Protein AF-A0A174W9A7-F1 (afdb_monomer_lite)

Secondary structure (DSSP, 8-state):
------SSHHHHHHHHHHSPTT--S-EEEESS-SSS-HHHHHHHHHTSS-HHHHHS-EEEEPTHHHHHHHH---

Foldseek 3Di:
DDDDDDQFLVRVLVVLVPDDAPPDQAAEAEQDGPPHGRVRSLVSLCPDPGPCSVVRYYHYDYCVVVCCVVVVDD

Structure (mmCIF, N/CA/C/O backbone):
data_AF-A0A174W9A7-F1
#
_entry.id   AF-A0A174W9A7-F1
#
loop_
_atom_site.group_PDB
_atom_site.id
_atom_site.type_symbol
_atom_site.label_atom_id
_atom_site.label_alt_id
_atom_site.label_comp_id
_atom_site.label_asym_id
_atom_site.label_entity_id
_atom_site.label_seq_id
_atom_site.pdbx_PDB_ins_code
_atom_site.Cartn_x
_atom_site.Cartn_y
_atom_site.Cartn_z
_atom_site.occupancy
_atom_site.B_iso_or_equiv
_atom_site.auth_seq_id
_atom_site.auth_comp_id
_atom_site.auth_asym_id
_atom_site.auth_atom_id
_atom_site.pdbx_PDB_model_num
ATOM 1 N N . MET A 1 1 ? -14.464 -9.620 -9.988 1.00 68.44 1 MET A N 1
ATOM 2 C CA . MET A 1 1 ? -13.191 -9.067 -9.486 1.00 68.44 1 MET A CA 1
ATOM 3 C C . MET A 1 1 ? -12.989 -7.710 -10.135 1.00 68.44 1 MET A C 1
ATOM 5 O O . MET A 1 1 ? -12.920 -7.653 -11.357 1.00 68.44 1 MET A O 1
ATOM 9 N N . ILE A 1 2 ? -12.993 -6.639 -9.344 1.00 89.81 2 ILE A N 1
ATOM 10 C CA . ILE A 1 2 ? -12.705 -5.279 -9.820 1.00 89.81 2 ILE A CA 1
ATOM 11 C C . ILE A 1 2 ? -11.207 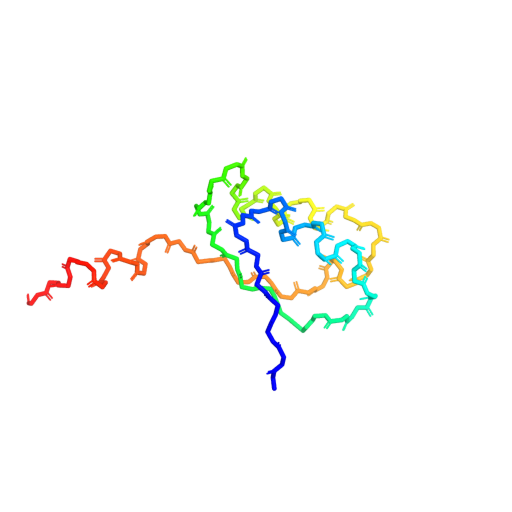-5.044 -9.615 1.00 89.81 2 ILE A C 1
ATOM 13 O O . ILE A 1 2 ? -10.658 -5.469 -8.604 1.00 89.81 2 ILE A O 1
ATOM 17 N N . VAL A 1 3 ? -10.536 -4.432 -10.591 1.00 93.00 3 VAL A N 1
ATOM 18 C CA . VAL A 1 3 ? -9.092 -4.177 -10.533 1.00 93.00 3 VAL A CA 1
ATOM 19 C C . VAL A 1 3 ? -8.841 -2.693 -10.732 1.00 93.00 3 VAL A C 1
ATOM 21 O O . VAL A 1 3 ? -9.160 -2.145 -11.787 1.00 93.00 3 VAL A O 1
ATOM 24 N N . THR A 1 4 ? -8.205 -2.073 -9.742 1.00 96.31 4 THR A N 1
ATOM 25 C CA . THR A 1 4 ? -7.689 -0.705 -9.833 1.00 96.31 4 THR A CA 1
ATOM 26 C C . THR A 1 4 ? -6.197 -0.758 -10.136 1.00 96.31 4 THR A C 1
ATOM 28 O O . THR A 1 4 ? -5.461 -1.534 -9.527 1.00 96.31 4 THR A O 1
ATOM 31 N N . LYS A 1 5 ? -5.743 0.035 -11.110 1.00 94.94 5 LYS A N 1
ATOM 32 C CA . LYS A 1 5 ? -4.337 0.079 -11.534 1.00 94.94 5 LYS A CA 1
ATOM 33 C C . LYS A 1 5 ? -3.646 1.303 -10.941 1.00 94.94 5 LYS A C 1
ATOM 35 O O . LYS A 1 5 ? -4.259 2.358 -10.854 1.00 94.94 5 LYS A O 1
ATOM 40 N N . ALA A 1 6 ? -2.369 1.146 -10.612 1.00 93.62 6 ALA A N 1
ATOM 41 C CA . ALA A 1 6 ? -1.461 2.227 -10.252 1.00 93.62 6 ALA A CA 1
ATOM 42 C C . ALA A 1 6 ? -0.160 2.066 -11.049 1.00 93.62 6 ALA A C 1
ATOM 44 O O . ALA A 1 6 ? 0.319 0.945 -11.236 1.00 93.62 6 ALA A O 1
ATOM 45 N N . TRP A 1 7 ? 0.427 3.167 -11.513 1.00 91.38 7 TRP A N 1
ATOM 46 C CA . TRP A 1 7 ? 1.621 3.163 -12.366 1.00 91.38 7 TRP A CA 1
ATOM 47 C C . TRP A 1 7 ? 2.928 3.346 -11.592 1.00 91.38 7 TRP A C 1
ATOM 49 O O . TRP A 1 7 ? 4.013 3.277 -12.168 1.00 91.38 7 TRP A O 1
ATOM 59 N N . ASN A 1 8 ? 2.847 3.621 -10.291 1.00 92.88 8 ASN A N 1
ATOM 60 C CA . ASN A 1 8 ? 3.986 3.716 -9.383 1.00 92.88 8 ASN A CA 1
ATOM 61 C C . ASN A 1 8 ? 3.531 3.586 -7.919 1.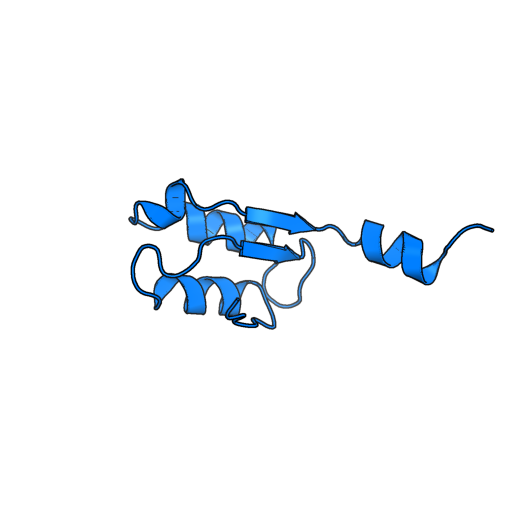00 92.88 8 ASN A C 1
ATOM 63 O O . ASN A 1 8 ? 2.339 3.655 -7.618 1.00 92.88 8 ASN A O 1
ATOM 67 N N . GLY A 1 9 ? 4.486 3.457 -6.992 1.00 93.69 9 GLY A N 1
ATOM 68 C CA . GLY A 1 9 ? 4.182 3.293 -5.570 1.00 93.69 9 GLY A CA 1
ATOM 69 C C . GLY A 1 9 ? 3.469 4.488 -4.935 1.00 93.69 9 GLY A C 1
ATOM 70 O O . GLY A 1 9 ? 2.697 4.294 -4.004 1.00 93.69 9 GLY A O 1
ATOM 71 N N . ARG A 1 10 ? 3.675 5.710 -5.447 1.00 96.06 10 ARG A N 1
ATOM 72 C CA . ARG A 1 10 ? 3.013 6.915 -4.926 1.00 96.06 10 ARG A CA 1
ATOM 73 C C . ARG A 1 10 ? 1.524 6.882 -5.225 1.00 96.06 10 ARG A C 1
ATOM 75 O O . ARG A 1 10 ? 0.720 7.049 -4.322 1.00 96.06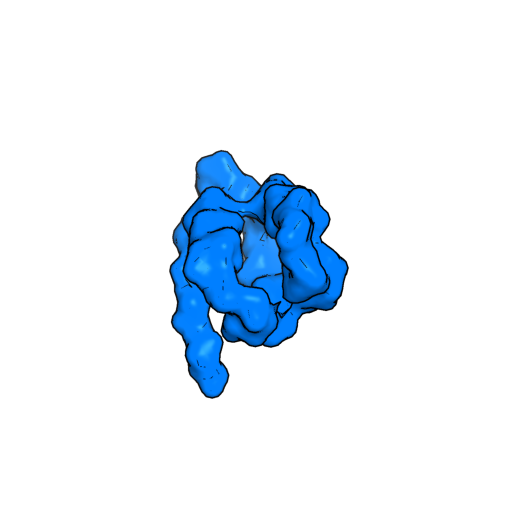 10 ARG A O 1
ATOM 82 N N . GLU A 1 11 ? 1.187 6.616 -6.480 1.00 96.69 11 GLU A N 1
ATOM 83 C CA . GLU A 1 11 ? -0.199 6.493 -6.927 1.00 96.69 11 GLU A CA 1
ATOM 84 C C . GLU A 1 11 ? -0.910 5.347 -6.199 1.00 96.69 11 GLU A C 1
ATOM 86 O O . GLU A 1 11 ? -2.050 5.501 -5.785 1.00 96.69 11 GLU A O 1
ATOM 91 N N . ALA A 1 12 ? -0.220 4.227 -5.952 1.00 95.88 12 ALA A N 1
ATOM 92 C CA . ALA A 1 12 ? -0.784 3.125 -5.175 1.00 95.88 12 ALA A CA 1
ATOM 93 C C . ALA A 1 12 ? -1.123 3.537 -3.729 1.00 95.88 12 ALA A C 1
ATOM 95 O O . ALA A 1 12 ? -2.170 3.154 -3.212 1.00 95.88 12 ALA A O 1
ATOM 96 N N . VAL A 1 13 ? -0.258 4.332 -3.087 1.00 97.31 13 VAL A N 1
ATOM 97 C CA . VAL A 1 13 ? -0.513 4.888 -1.749 1.00 97.31 13 VAL A CA 1
ATOM 98 C C . VAL A 1 13 ? -1.698 5.854 -1.786 1.00 97.31 13 VAL A C 1
ATOM 100 O O . VAL A 1 13 ? -2.601 5.708 -0.973 1.00 97.31 13 VAL A O 1
ATOM 103 N N . GLU A 1 14 ? -1.724 6.787 -2.741 1.00 97.81 14 GLU A N 1
ATOM 104 C CA . GLU A 1 14 ? -2.790 7.791 -2.881 1.00 97.81 14 GLU A CA 1
ATOM 105 C C . GLU A 1 14 ? -4.156 7.139 -3.164 1.00 97.81 14 GLU A C 1
ATOM 107 O O . GLU A 1 14 ? -5.164 7.532 -2.582 1.00 97.81 14 GLU A O 1
ATOM 112 N N . ILE A 1 15 ? -4.206 6.111 -4.016 1.00 97.50 15 ILE A N 1
ATOM 113 C CA . ILE A 1 15 ? -5.434 5.353 -4.297 1.00 97.50 15 ILE A CA 1
ATOM 114 C C . ILE A 1 15 ? -5.933 4.639 -3.039 1.00 97.50 15 ILE A C 1
ATOM 116 O O . ILE A 1 15 ? -7.125 4.687 -2.741 1.00 97.50 15 ILE A O 1
ATOM 120 N N . PHE A 1 16 ? -5.039 3.979 -2.298 1.00 97.69 16 PHE A N 1
ATOM 121 C CA . PHE A 1 16 ? -5.414 3.270 -1.077 1.00 97.69 16 PHE A CA 1
ATOM 122 C C . PHE A 1 16 ? -5.900 4.241 0.009 1.00 97.69 16 PHE A C 1
ATOM 124 O O . PHE A 1 16 ? -6.952 4.018 0.605 1.00 97.69 16 PHE A O 1
ATOM 131 N N . GLU A 1 17 ? -5.189 5.352 0.211 1.00 97.44 17 GLU A N 1
ATOM 132 C CA . GLU A 1 17 ? -5.532 6.395 1.184 1.00 97.44 17 GLU A CA 1
ATOM 133 C C . GLU A 1 17 ? -6.927 6.981 0.949 1.00 97.44 17 GLU A C 1
ATOM 135 O O . GLU A 1 17 ? -7.696 7.132 1.897 1.00 97.44 17 GLU A O 1
ATOM 140 N N . ASN A 1 18 ? -7.266 7.254 -0.315 1.00 97.56 18 ASN A N 1
ATOM 141 C CA . ASN A 1 18 ? -8.543 7.854 -0.702 1.00 97.56 18 ASN A CA 1
ATOM 142 C C . ASN A 1 18 ? -9.692 6.839 -0.850 1.00 97.56 18 ASN A C 1
ATOM 144 O O . ASN A 1 18 ? -10.828 7.239 -1.096 1.00 97.56 18 ASN A O 1
ATOM 148 N N . SER A 1 19 ? -9.417 5.538 -0.731 1.00 96.94 19 SER A N 1
ATOM 149 C CA . SER A 1 19 ? -10.448 4.495 -0.764 1.00 96.94 19 SER A CA 1
ATOM 150 C C . SER A 1 19 ? -11.141 4.342 0.590 1.00 96.94 19 SER A C 1
ATOM 152 O O . SER A 1 19 ? -10.545 4.621 1.631 1.00 96.94 19 SER A O 1
ATOM 154 N N . GLU A 1 20 ? -12.381 3.858 0.607 1.00 96.19 20 GLU A N 1
ATOM 155 C CA . GLU A 1 20 ? -13.053 3.520 1.866 1.00 96.19 20 GLU A CA 1
ATOM 156 C C . GLU A 1 20 ? -12.333 2.364 2.596 1.00 96.19 20 GLU A C 1
ATOM 158 O O . GLU A 1 20 ? -11.718 1.509 1.949 1.00 96.19 20 GLU A O 1
ATOM 163 N N . PRO A 1 21 ? -12.366 2.306 3.941 1.00 96.12 21 PRO A N 1
ATOM 164 C CA . PRO A 1 21 ? -11.834 1.172 4.690 1.00 96.12 21 PRO A CA 1
ATOM 165 C C . PRO A 1 21 ? -12.398 -0.169 4.215 1.00 96.12 21 PRO A C 1
ATOM 167 O O . PRO A 1 21 ? -13.611 -0.349 4.149 1.00 96.12 21 PRO A O 1
ATOM 170 N N . GLY A 1 22 ? -11.514 -1.118 3.900 1.00 95.50 22 GLY A N 1
ATOM 171 C CA . GLY A 1 22 ? -11.902 -2.442 3.401 1.00 95.50 22 GLY A CA 1
ATOM 172 C C . GLY A 1 22 ? -12.291 -2.481 1.920 1.00 95.50 22 GLY A C 1
ATOM 173 O O . GLY A 1 22 ? -12.792 -3.500 1.459 1.00 95.50 22 GLY A O 1
ATOM 174 N N . TYR A 1 23 ? -12.046 -1.409 1.157 1.00 96.38 23 TYR A N 1
ATOM 175 C CA . TYR A 1 23 ? -12.327 -1.371 -0.283 1.00 96.38 23 TYR A CA 1
ATOM 176 C C . TYR A 1 23 ? -11.500 -2.381 -1.098 1.00 96.38 23 TYR A C 1
ATOM 178 O O . TYR A 1 23 ? -11.943 -2.850 -2.146 1.00 96.38 23 TYR A O 1
ATOM 186 N N . PHE A 1 24 ? -10.292 -2.712 -0.636 1.00 96.94 24 PHE A N 1
ATOM 187 C CA . PHE A 1 24 ? -9.405 -3.669 -1.292 1.00 96.94 24 PHE A CA 1
ATOM 188 C C . PHE A 1 24 ? -9.232 -4.928 -0.445 1.00 96.94 24 PHE A C 1
ATOM 190 O O . PHE A 1 24 ? -8.867 -4.849 0.725 1.00 96.94 24 PHE A O 1
ATOM 197 N N . ASP A 1 25 ? -9.388 -6.090 -1.076 1.00 96.38 25 ASP A N 1
ATOM 198 C CA . ASP A 1 25 ? -9.116 -7.383 -0.439 1.00 96.38 25 ASP A CA 1
ATOM 199 C C . ASP A 1 25 ? -7.618 -7.732 -0.436 1.00 96.38 25 ASP A C 1
ATOM 201 O O . ASP A 1 25 ? -7.137 -8.485 0.409 1.00 96.38 25 ASP A O 1
ATOM 205 N N . VAL A 1 26 ? -6.867 -7.217 -1.416 1.00 96.00 26 VAL A N 1
ATOM 206 C CA . VAL A 1 26 ? -5.446 -7.519 -1.621 1.00 96.00 26 VAL A CA 1
ATOM 207 C C . VAL A 1 26 ? -4.762 -6.413 -2.418 1.00 96.00 26 VAL A C 1
ATOM 209 O O . VAL A 1 26 ? -5.353 -5.815 -3.318 1.00 96.00 26 VAL A O 1
ATOM 212 N N . ILE A 1 27 ? -3.482 -6.182 -2.128 1.00 95.81 27 ILE A N 1
ATOM 213 C CA . ILE A 1 27 ? -2.610 -5.321 -2.929 1.00 95.81 27 ILE A CA 1
ATOM 214 C C . ILE A 1 27 ? -1.530 -6.183 -3.578 1.00 95.81 27 ILE A C 1
ATOM 216 O O . ILE A 1 27 ? -0.739 -6.829 -2.894 1.00 95.81 27 ILE A O 1
ATOM 220 N N . LEU A 1 28 ? -1.467 -6.150 -4.908 1.00 94.31 28 LEU A N 1
ATOM 221 C CA . LEU A 1 28 ? -0.352 -6.706 -5.671 1.00 94.31 28 LEU A CA 1
ATOM 222 C C . LEU A 1 28 ? 0.622 -5.572 -5.991 1.00 94.31 28 LEU A C 1
ATOM 224 O O . LEU A 1 28 ? 0.283 -4.646 -6.726 1.00 94.31 28 LEU A O 1
ATOM 228 N N . MET A 1 29 ? 1.825 -5.630 -5.427 1.00 92.69 29 MET A N 1
ATOM 229 C CA . MET A 1 29 ? 2.795 -4.539 -5.472 1.00 92.69 29 MET A CA 1
ATOM 230 C C . MET A 1 29 ? 4.084 -4.996 -6.156 1.00 92.69 29 MET A C 1
ATOM 232 O O . MET A 1 29 ? 4.663 -6.011 -5.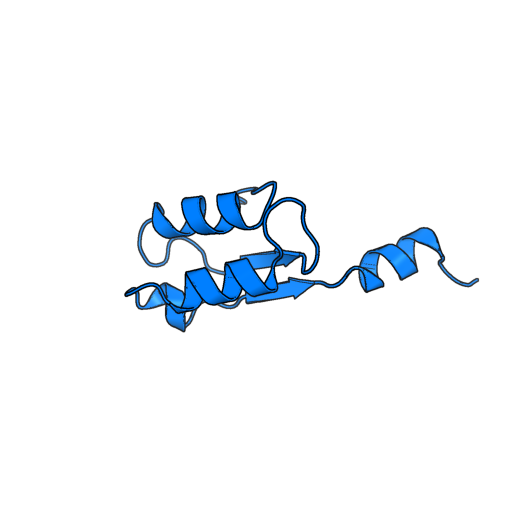787 1.00 92.69 29 MET A O 1
ATOM 236 N N . ASN A 1 30 ? 4.592 -4.241 -7.129 1.00 90.88 30 ASN A N 1
ATOM 237 C CA . ASN A 1 30 ? 5.918 -4.517 -7.688 1.00 90.88 30 ASN A CA 1
ATOM 238 C C . ASN A 1 30 ? 7.002 -3.888 -6.797 1.00 90.88 30 ASN A C 1
ATOM 240 O O . ASN A 1 30 ? 6.892 -2.722 -6.416 1.00 90.88 30 ASN A O 1
ATOM 244 N N . LEU A 1 31 ? 8.059 -4.635 -6.468 1.00 88.25 31 LEU A N 1
ATOM 245 C CA . LEU A 1 31 ? 9.174 -4.153 -5.654 1.00 88.25 31 LEU A CA 1
ATOM 246 C C . LEU A 1 31 ? 9.857 -2.942 -6.305 1.00 88.25 31 LEU A C 1
ATOM 248 O O . LEU A 1 31 ? 10.152 -1.965 -5.614 1.00 88.25 31 LEU A O 1
ATOM 252 N N . MET A 1 32 ? 10.066 -2.993 -7.624 1.00 86.50 32 MET A N 1
ATOM 253 C CA . MET A 1 32 ? 10.786 -1.974 -8.391 1.00 86.50 32 MET A CA 1
ATOM 254 C C . MET A 1 32 ? 9.815 -1.205 -9.290 1.00 86.50 32 MET A C 1
ATOM 256 O O . MET A 1 32 ? 9.240 -1.763 -10.221 1.00 86.50 32 MET A O 1
ATOM 260 N N . MET A 1 33 ? 9.644 0.090 -9.019 1.00 82.31 33 MET A N 1
ATOM 261 C CA . MET A 1 33 ? 8.800 1.005 -9.792 1.00 82.31 33 MET A CA 1
ATOM 262 C C . MET A 1 33 ? 9.461 2.388 -9.881 1.00 82.31 33 MET A C 1
ATOM 264 O O . MET A 1 33 ? 10.222 2.756 -8.981 1.00 82.31 33 MET A O 1
ATOM 268 N N . PRO A 1 34 ? 9.176 3.182 -10.929 1.00 75.75 34 PRO A N 1
ATOM 269 C CA . PRO A 1 34 ? 9.645 4.562 -11.007 1.00 75.75 34 PRO A CA 1
ATOM 270 C C . PRO A 1 34 ? 9.045 5.410 -9.874 1.00 75.75 34 PRO A C 1
ATOM 272 O O . PRO A 1 34 ? 7.938 5.148 -9.413 1.00 75.75 34 PRO A O 1
ATOM 275 N N . LYS A 1 35 ? 9.749 6.473 -9.462 1.00 85.44 35 LYS A N 1
ATOM 276 C CA . LYS A 1 35 ? 9.365 7.447 -8.412 1.00 85.44 35 LYS A CA 1
ATOM 277 C C . LYS A 1 35 ? 9.296 6.897 -6.978 1.00 85.44 35 LYS A C 1
ATOM 279 O O . LYS A 1 35 ? 9.879 7.508 -6.093 1.00 85.44 35 LYS A O 1
ATOM 284 N N . MET A 1 36 ? 8.590 5.792 -6.739 1.00 89.94 36 MET A N 1
ATOM 285 C CA . MET A 1 36 ? 8.455 5.148 -5.427 1.00 89.94 36 MET A CA 1
ATOM 286 C C . MET A 1 36 ? 8.342 3.633 -5.605 1.00 89.94 36 MET A C 1
ATOM 288 O O . MET A 1 36 ? 7.443 3.159 -6.302 1.00 89.94 36 MET A O 1
ATOM 292 N N . GLY A 1 37 ? 9.239 2.885 -4.959 1.00 90.75 37 GLY A N 1
ATOM 293 C CA . GLY A 1 37 ? 9.257 1.421 -5.010 1.00 90.75 37 GLY A CA 1
ATOM 294 C C . GLY A 1 37 ? 8.200 0.770 -4.115 1.00 90.75 37 GLY A C 1
ATOM 295 O O . GLY A 1 37 ? 7.672 1.390 -3.187 1.00 90.75 37 GLY A O 1
ATOM 296 N N . GLY A 1 38 ? 7.928 -0.513 -4.352 1.00 92.19 38 GLY A N 1
ATOM 297 C CA . GLY A 1 38 ? 6.880 -1.254 -3.648 1.00 92.19 38 GLY A CA 1
ATOM 298 C C . GLY A 1 38 ? 7.104 -1.383 -2.145 1.00 92.19 38 GLY A C 1
ATOM 299 O O . GLY A 1 38 ? 6.152 -1.314 -1.370 1.00 92.19 38 GLY A O 1
ATOM 300 N N . LEU A 1 39 ? 8.360 -1.499 -1.705 1.00 93.81 39 LEU A N 1
ATOM 301 C CA . LEU A 1 39 ? 8.684 -1.586 -0.279 1.00 93.81 39 LEU A CA 1
ATOM 302 C C . LEU A 1 39 ? 8.422 -0.259 0.452 1.00 93.81 39 LEU A C 1
ATOM 304 O O . LEU A 1 39 ? 7.942 -0.250 1.583 1.00 93.81 39 LEU A O 1
ATOM 308 N N . GLU A 1 40 ? 8.723 0.869 -0.190 1.00 95.69 40 GLU A N 1
ATOM 309 C CA . GLU A 1 40 ? 8.456 2.197 0.367 1.00 95.69 40 GLU A CA 1
ATOM 310 C C . GLU A 1 40 ? 6.951 2.496 0.396 1.00 95.69 40 GLU A C 1
ATOM 312 O O . GLU A 1 40 ? 6.442 2.961 1.416 1.00 95.69 40 GLU A O 1
ATOM 317 N N . ALA A 1 41 ? 6.229 2.150 -0.676 1.00 96.44 41 ALA A N 1
ATOM 318 C CA . ALA A 1 41 ? 4.771 2.245 -0.742 1.00 96.44 41 ALA A CA 1
ATOM 319 C C . ALA A 1 41 ? 4.097 1.403 0.353 1.00 96.44 41 ALA A C 1
ATOM 321 O O . ALA A 1 41 ? 3.278 1.911 1.116 1.00 96.44 41 ALA A O 1
ATOM 322 N N . THR A 1 42 ? 4.525 0.148 0.510 1.00 96.38 42 THR A N 1
ATOM 323 C CA . THR A 1 42 ? 4.039 -0.760 1.561 1.00 96.38 42 THR A CA 1
ATOM 324 C C . THR A 1 42 ? 4.247 -0.165 2.951 1.00 96.38 42 THR A C 1
ATOM 326 O O . THR A 1 42 ? 3.331 -0.166 3.770 1.00 96.38 42 THR A O 1
ATOM 329 N N . ARG A 1 43 ? 5.430 0.400 3.228 1.00 96.94 43 ARG A N 1
ATOM 330 C CA . ARG A 1 43 ? 5.703 1.062 4.513 1.00 96.94 43 ARG A CA 1
ATOM 331 C C . ARG A 1 43 ? 4.802 2.267 4.758 1.00 96.94 43 ARG A C 1
ATOM 333 O O . ARG A 1 43 ? 4.433 2.489 5.905 1.00 96.94 43 ARG A O 1
ATOM 340 N N . ARG A 1 44 ? 4.479 3.055 3.726 1.00 97.62 44 ARG A N 1
ATOM 341 C CA . ARG A 1 44 ? 3.537 4.177 3.858 1.00 97.62 44 ARG A CA 1
ATOM 342 C C . ARG A 1 44 ? 2.130 3.682 4.167 1.00 97.62 44 ARG A C 1
ATOM 344 O O . ARG A 1 44 ? 1.549 4.168 5.127 1.00 97.62 44 ARG A O 1
ATOM 351 N N . ILE A 1 45 ? 1.648 2.675 3.438 1.00 97.50 45 ILE A N 1
ATOM 352 C CA . ILE A 1 45 ? 0.342 2.048 3.690 1.00 97.50 45 ILE A CA 1
ATOM 353 C C . ILE A 1 45 ? 0.271 1.546 5.137 1.00 97.50 45 ILE A C 1
ATOM 355 O O . ILE A 1 45 ? -0.602 1.967 5.881 1.00 97.50 45 ILE A O 1
ATOM 359 N N . ARG A 1 46 ? 1.251 0.757 5.602 1.00 97.31 46 ARG A N 1
ATOM 360 C CA . ARG A 1 46 ? 1.264 0.228 6.982 1.00 97.31 46 ARG A CA 1
ATOM 361 C C . ARG A 1 46 ? 1.321 1.290 8.088 1.00 97.31 46 ARG A C 1
ATO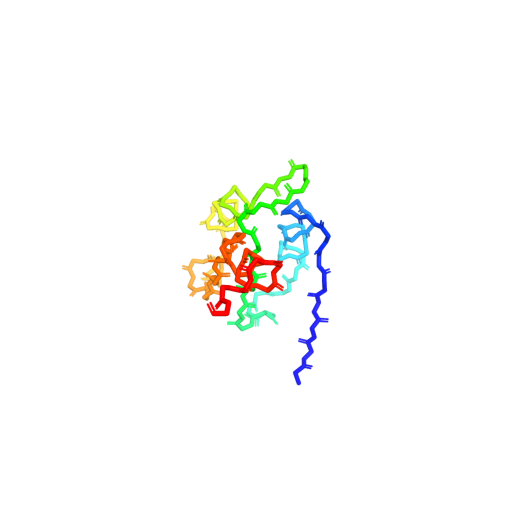M 363 O O . ARG A 1 46 ? 1.061 0.956 9.238 1.00 97.31 46 ARG A O 1
ATOM 370 N N . LYS A 1 47 ? 1.703 2.532 7.776 1.00 97.81 47 LYS A N 1
ATOM 371 C CA . LYS A 1 47 ? 1.761 3.643 8.741 1.00 97.81 47 LYS A CA 1
ATOM 372 C C . LYS A 1 47 ? 0.458 4.437 8.832 1.00 97.81 47 LYS A C 1
ATOM 374 O O . LYS A 1 47 ? 0.374 5.317 9.683 1.00 97.81 47 LYS A O 1
ATOM 379 N N . MET A 1 48 ? -0.514 4.175 7.961 1.00 97.31 48 MET A N 1
ATOM 380 C CA . MET A 1 48 ? -1.806 4.852 8.011 1.00 97.31 48 MET A CA 1
ATOM 381 C C . MET A 1 48 ? -2.573 4.441 9.265 1.00 97.31 48 MET A C 1
ATOM 383 O O . MET A 1 48 ? -2.557 3.274 9.660 1.00 97.31 48 MET A O 1
ATOM 387 N N . ASP A 1 49 ? -3.282 5.397 9.860 1.00 96.31 49 ASP A N 1
ATOM 388 C CA . ASP A 1 49 ? -4.161 5.143 11.000 1.00 96.31 49 ASP A CA 1
ATOM 389 C C . ASP A 1 49 ? -5.507 4.569 10.531 1.00 96.31 49 ASP A C 1
ATOM 391 O O . ASP A 1 49 ? -6.556 5.206 10.596 1.00 96.31 49 ASP A O 1
ATOM 395 N N . ARG A 1 50 ? -5.448 3.368 9.944 1.00 95.38 50 ARG A N 1
ATOM 396 C CA . ARG A 1 50 ? -6.597 2.601 9.453 1.00 95.38 50 ARG A CA 1
ATOM 397 C C . ARG A 1 50 ? -6.389 1.117 9.732 1.00 95.38 50 ARG A C 1
ATOM 399 O O . ARG A 1 50 ? -5.268 0.614 9.677 1.00 95.38 50 ARG A O 1
ATOM 406 N N . GLU A 1 51 ? -7.467 0.402 10.033 1.00 95.50 51 GLU A N 1
ATOM 407 C CA . GLU A 1 51 ? -7.375 -1.004 10.445 1.00 95.50 51 GLU A CA 1
ATOM 408 C C . GLU A 1 51 ? -7.095 -1.956 9.272 1.00 95.50 51 GLU A C 1
ATOM 410 O O . GLU A 1 51 ? -6.291 -2.887 9.381 1.00 95.50 51 GLU A O 1
ATOM 415 N N . ASP A 1 52 ? -7.679 -1.673 8.107 1.00 97.38 52 ASP A N 1
ATOM 416 C CA . ASP A 1 52 ? -7.394 -2.393 6.864 1.00 97.38 52 ASP A CA 1
ATOM 417 C C . ASP A 1 52 ? -5.932 -2.213 6.442 1.00 97.38 52 ASP A C 1
ATOM 419 O O . ASP A 1 52 ? -5.274 -3.166 6.041 1.00 97.38 52 ASP A O 1
ATOM 423 N N . ALA A 1 53 ? -5.360 -1.029 6.648 1.00 97.25 53 ALA A N 1
ATOM 424 C CA . ALA A 1 53 ? -3.960 -0.760 6.354 1.00 97.25 53 ALA A CA 1
ATOM 425 C C . ALA A 1 53 ? -2.990 -1.639 7.160 1.00 97.25 53 ALA A C 1
ATOM 427 O O . ALA A 1 53 ? -1.892 -1.922 6.683 1.00 97.25 53 ALA A O 1
ATOM 428 N N . LYS A 1 54 ? -3.372 -2.122 8.349 1.00 96.62 54 LYS A N 1
ATOM 429 C CA . LYS A 1 54 ? -2.544 -3.016 9.182 1.00 96.62 54 LYS A CA 1
ATOM 430 C C . LYS A 1 54 ? -2.665 -4.484 8.779 1.00 96.62 54 LYS A C 1
ATOM 432 O O . LYS A 1 54 ? -1.706 -5.236 8.935 1.00 96.62 54 LYS A O 1
ATOM 437 N N . SER A 1 55 ? -3.823 -4.876 8.253 1.00 96.12 55 SER A N 1
ATOM 438 C CA . SER A 1 55 ? -4.203 -6.277 8.041 1.00 96.12 55 SER A CA 1
ATOM 439 C C . SER A 1 55 ? -4.234 -6.705 6.572 1.00 96.12 55 SER A C 1
ATOM 441 O O . SER A 1 55 ? -4.035 -7.885 6.293 1.00 96.12 55 SER A O 1
ATOM 443 N N . ILE A 1 56 ? -4.404 -5.770 5.628 1.00 97.19 56 ILE A N 1
ATOM 444 C CA . ILE A 1 56 ? -4.552 -6.084 4.202 1.00 97.19 56 ILE A CA 1
ATOM 445 C C . ILE A 1 56 ? -3.351 -6.891 3.692 1.00 97.19 56 ILE A C 1
ATOM 447 O O . ILE A 1 56 ? -2.209 -6.479 3.926 1.00 97.19 56 ILE A O 1
ATOM 451 N N . PRO A 1 57 ? -3.550 -8.029 3.012 1.00 97.00 57 PRO A N 1
ATOM 452 C CA . PRO A 1 57 ? -2.466 -8.759 2.371 1.00 97.00 57 PRO A CA 1
ATOM 453 C C . PRO A 1 57 ? -1.804 -7.914 1.278 1.00 97.00 57 PRO A C 1
ATOM 455 O O . PRO A 1 57 ? -2.474 -7.373 0.396 1.00 97.00 57 PRO A O 1
ATOM 458 N N . ILE A 1 58 ? -0.475 -7.809 1.328 1.00 95.75 58 ILE A N 1
ATOM 459 C CA . ILE A 1 58 ? 0.324 -7.120 0.310 1.00 95.75 58 ILE A CA 1
ATOM 460 C C . ILE A 1 58 ? 1.328 -8.126 -0.246 1.00 95.75 58 ILE A C 1
ATOM 462 O O . ILE A 1 58 ? 2.280 -8.493 0.443 1.00 95.75 58 ILE A O 1
ATOM 466 N N . ASP A 1 59 ? 1.098 -8.575 -1.478 1.00 93.38 59 ASP A N 1
ATOM 467 C CA . ASP A 1 59 ? 2.002 -9.472 -2.199 1.00 93.38 59 ASP A CA 1
ATOM 468 C C . ASP A 1 59 ? 3.005 -8.635 -2.999 1.00 93.38 59 ASP A C 1
ATOM 470 O O . ASP A 1 59 ? 2.645 -7.957 -3.969 1.00 93.38 59 ASP A O 1
ATOM 474 N N . ILE A 1 60 ? 4.265 -8.639 -2.553 1.00 89.25 60 ILE A N 1
ATOM 475 C CA . ILE A 1 60 ? 5.352 -7.911 -3.206 1.00 89.25 60 ILE A CA 1
ATOM 476 C C . ILE A 1 60 ? 6.057 -8.835 -4.195 1.00 89.25 60 ILE A C 1
ATOM 478 O O . ILE A 1 60 ? 6.721 -9.796 -3.808 1.00 89.25 60 ILE A O 1
ATOM 482 N N . LYS A 1 61 ? 5.998 -8.477 -5.478 1.00 85.25 61 LYS A N 1
ATOM 483 C CA . LYS A 1 61 ? 6.670 -9.199 -6.560 1.00 85.25 61 LYS A CA 1
ATOM 484 C C . LYS A 1 61 ? 7.975 -8.515 -6.946 1.00 85.25 61 LYS A C 1
ATOM 486 O O . LYS A 1 61 ? 8.001 -7.322 -7.228 1.00 85.25 61 LYS A O 1
ATOM 491 N N . THR A 1 62 ? 9.057 -9.281 -6.994 1.00 74.00 62 THR A N 1
ATOM 492 C CA . THR A 1 62 ? 10.377 -8.824 -7.454 1.00 74.00 62 THR A CA 1
ATOM 493 C C . THR A 1 62 ? 10.567 -9.145 -8.939 1.00 74.00 62 THR A C 1
ATOM 495 O O . THR A 1 62 ? 9.970 -10.087 -9.458 1.00 74.00 62 THR A O 1
ATOM 498 N N . ILE A 1 63 ? 11.448 -8.399 -9.616 1.00 63.28 63 ILE A N 1
ATOM 499 C CA . ILE A 1 63 ? 11.817 -8.562 -11.037 1.00 63.28 63 ILE A CA 1
ATOM 500 C C . ILE A 1 63 ? 12.272 -9.978 -11.434 1.00 63.28 63 ILE A C 1
ATOM 502 O O . ILE A 1 63 ? 12.318 -10.269 -12.625 1.00 63.28 63 ILE A O 1
ATOM 506 N N . LEU A 1 64 ? 12.537 -10.885 -10.485 1.00 57.47 64 LEU A N 1
ATOM 507 C CA . LEU A 1 64 ? 12.846 -12.283 -10.799 1.00 57.47 64 LEU A CA 1
ATOM 508 C C . LEU A 1 64 ? 11.779 -12.925 -11.708 1.00 57.47 64 LEU A C 1
ATOM 510 O O . LEU A 1 64 ? 12.130 -13.688 -12.598 1.00 57.47 64 LEU A O 1
ATOM 514 N N . ALA A 1 65 ? 10.505 -12.540 -11.565 1.00 51.72 65 ALA A N 1
ATOM 515 C CA . ALA A 1 65 ? 9.432 -13.034 -12.431 1.00 51.72 65 ALA A CA 1
ATOM 516 C C . ALA A 1 65 ? 9.579 -12.597 -13.904 1.00 51.72 65 ALA A C 1
ATOM 518 O O . ALA A 1 65 ? 9.205 -13.340 -14.804 1.00 51.72 65 ALA A O 1
ATOM 519 N N . VAL A 1 66 ? 10.136 -11.409 -14.166 1.00 53.94 66 VAL A N 1
ATOM 520 C CA . VAL A 1 66 ? 10.433 -10.956 -15.537 1.00 53.94 66 VAL A CA 1
ATOM 521 C C . VAL A 1 66 ? 11.731 -11.586 -16.034 1.00 53.94 66 VAL A C 1
ATOM 523 O O . VAL A 1 66 ? 11.852 -11.854 -17.221 1.00 53.94 66 VAL A O 1
ATOM 526 N N . PHE A 1 67 ? 12.685 -11.876 -15.144 1.00 55.25 67 PHE A N 1
ATOM 527 C CA . PHE A 1 67 ? 13.923 -12.559 -15.517 1.00 55.25 67 PHE A CA 1
ATOM 528 C C . PHE A 1 67 ? 13.647 -13.963 -16.075 1.00 55.25 67 PHE A C 1
ATOM 530 O O . PHE A 1 67 ? 14.208 -14.313 -17.103 1.00 55.25 67 PHE A O 1
ATOM 537 N N . ASP A 1 68 ? 12.724 -14.715 -15.471 1.00 55.31 68 ASP A N 1
ATOM 538 C CA . ASP A 1 68 ? 12.292 -16.024 -15.984 1.00 55.31 68 ASP A CA 1
ATOM 539 C C . ASP A 1 68 ? 11.562 -15.914 -17.340 1.00 55.31 68 ASP A C 1
ATOM 541 O O . ASP A 1 68 ? 11.816 -16.688 -18.257 1.00 55.31 68 ASP A O 1
ATOM 545 N N . GLN A 1 69 ? 10.724 -14.885 -17.530 1.00 55.97 69 GLN A N 1
ATOM 546 C CA . GLN A 1 69 ? 10.038 -14.655 -18.811 1.00 55.97 69 GLN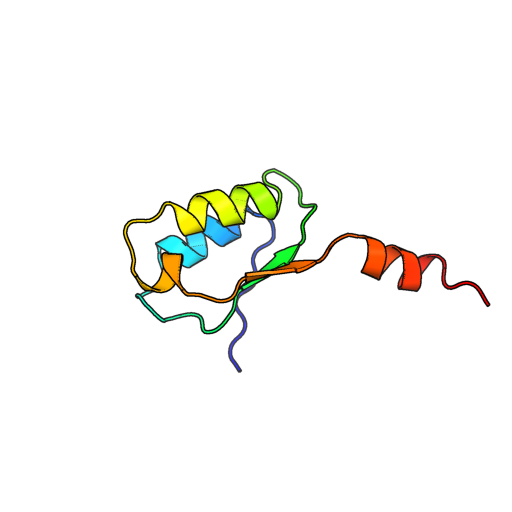 A CA 1
ATOM 547 C C . GLN A 1 69 ? 10.942 -14.112 -19.931 1.00 55.97 69 GLN A C 1
ATOM 549 O O . GLN A 1 69 ? 10.642 -14.323 -21.104 1.00 55.97 69 GLN A O 1
ATOM 554 N N . VAL A 1 70 ? 12.017 -13.391 -19.598 1.00 59.34 70 VAL A N 1
ATOM 555 C CA . VAL A 1 70 ? 12.929 -12.759 -20.571 1.00 59.34 70 VAL A CA 1
ATOM 556 C C . VAL A 1 70 ? 14.147 -13.634 -20.868 1.00 59.34 70 VAL A C 1
ATOM 558 O O . VAL A 1 70 ? 14.628 -13.640 -21.998 1.00 59.34 70 VAL A O 1
ATOM 561 N N . PHE A 1 71 ? 14.643 -14.375 -19.878 1.00 63.25 71 PHE A N 1
ATOM 562 C CA . PHE A 1 71 ? 15.859 -15.185 -19.976 1.00 63.25 71 PHE A CA 1
ATOM 563 C C . PHE A 1 71 ? 15.603 -16.679 -19.801 1.00 63.25 71 PHE A C 1
ATOM 565 O O . PHE A 1 71 ? 16.569 -17.393 -19.544 1.00 63.25 71 PHE A O 1
ATOM 572 N N . GLY A 1 72 ? 14.346 -17.130 -19.934 1.00 55.00 72 GLY A N 1
ATOM 573 C CA . GLY A 1 72 ? 13.924 -18.526 -19.820 1.00 55.00 72 GLY A CA 1
ATOM 574 C C . GLY A 1 72 ? 14.998 -19.479 -20.327 1.00 55.00 72 GLY A C 1
ATOM 575 O O . GLY A 1 72 ? 15.222 -19.607 -21.532 1.00 55.00 72 GLY A O 1
ATOM 576 N N . THR A 1 73 ? 15.721 -20.084 -19.387 1.00 53.47 73 THR A N 1
ATOM 577 C CA . THR A 1 73 ? 16.750 -21.063 -19.697 1.00 53.47 73 THR A CA 1
ATOM 578 C C . THR A 1 73 ? 16.026 -22.284 -20.227 1.00 53.47 73 THR A C 1
ATOM 580 O O . THR A 1 73 ? 15.281 -22.928 -19.487 1.00 53.47 73 THR A O 1
ATOM 583 N N . SER A 1 74 ? 16.200 -22.532 -21.525 1.00 53.44 74 SER A N 1
ATOM 584 C CA . SER A 1 74 ? 15.936 -23.841 -22.124 1.00 53.44 74 SER A CA 1
ATOM 585 C C . SER A 1 74 ? 16.748 -24.924 -21.421 1.00 53.44 74 SER A C 1
ATOM 587 O O . SER A 1 74 ? 17.872 -24.602 -20.967 1.00 53.44 74 SER A O 1
#

Sequence (74 aa):
MIVTKAWNGREAVEIFENSEPGYFDVILMNLMMPKMGGLEATRRIRKMDREDAKSIPIDIKTILAVFDQVFGTS

pLDDT: mean 87.49, std 14.74, range [51.72, 97.81]

Radius of gyration: 13.63 Å; chains: 1; bounding box: 30×32×33 Å

Organism: NCBI:txid40520

InterPro domains:
  IPR001789 Signal transduction response regulator, receiver domain [PF00072] (2-54)
  IPR001789 Signal transduction response regulator, receiver domain [PS50110] (1-74)
  IPR011006 CheY-like superfamily [SSF52172] (2-62)